Protein AF-A0A7U7ZTB2-F1 (afdb_monomer_lite)

Organism: Campylobacter fetus (NCBI:txid196)

Secondary structure (DSSP, 8-state):
-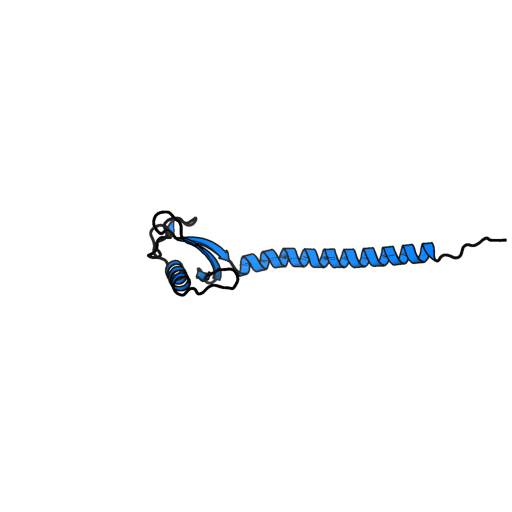-TTSB-S--SSGGGTT-B-HHHHHHHHHHHTT---TTSPEEEEETTEEEEEEEEE-SSTT-EEEEEEEHHHHHHHHHHHHHHHHHHHHHHHHHHHHHHHHHHHHHTS------

pLDDT: mean 91.25, std 9.6, range [41.22, 97.94]

Foldseek 3Di:
DALQQAACDDPPPVRHRDRDPQSVQVSVCVVVVVADPVQWDWTDDPNFIKIKHWDADPPRRDIDIDIDGPVVVCVVVVVVVVVVVVVVVVVVVVVVVVVVVVCCVVPDDPPDDD

Structure (mmCIF, N/CA/C/O backbone):
data_AF-A0A7U7ZTB2-F1
#
_entry.id   AF-A0A7U7ZTB2-F1
#
loop_
_atom_site.group_PDB
_atom_site.id
_atom_site.type_symbol
_atom_site.label_atom_id
_atom_site.label_alt_id
_atom_site.label_comp_id
_atom_site.label_asym_id
_atom_site.label_entity_id
_atom_site.label_seq_id
_atom_site.pdbx_PDB_ins_code
_atom_site.Cartn_x
_atom_site.Cartn_y
_atom_site.Cartn_z
_atom_site.occupancy
_atom_site.B_iso_or_equiv
_atom_site.auth_seq_id
_atom_site.auth_comp_id
_atom_site.auth_asym_id
_atom_site.auth_atom_id
_atom_site.pdbx_PDB_model_num
ATOM 1 N N . MET A 1 1 ? -12.539 -5.043 12.584 1.00 94.31 1 MET A N 1
ATOM 2 C CA . MET A 1 1 ? -13.215 -4.083 13.488 1.00 94.31 1 MET A CA 1
ATOM 3 C C . MET A 1 1 ? -14.711 -4.354 13.463 1.00 94.31 1 MET A C 1
ATOM 5 O O . MET A 1 1 ? -15.149 -5.020 12.537 1.00 94.31 1 MET A O 1
ATOM 9 N N . ASP A 1 2 ? -15.477 -3.920 14.459 1.00 93.75 2 ASP A N 1
ATOM 10 C CA . ASP A 1 2 ? -16.945 -4.003 14.410 1.00 93.75 2 ASP A CA 1
ATOM 11 C C . ASP A 1 2 ? -17.549 -2.798 13.665 1.00 93.75 2 ASP A C 1
ATOM 13 O O . ASP A 1 2 ? -16.836 -1.868 13.277 1.00 93.75 2 ASP A O 1
ATOM 17 N N . LYS A 1 3 ? -18.876 -2.798 13.497 1.00 91.50 3 LYS A N 1
ATOM 18 C CA . LYS A 1 3 ? -19.640 -1.687 12.904 1.00 91.50 3 LYS A CA 1
ATOM 19 C C . LYS A 1 3 ? -19.533 -0.348 13.651 1.00 91.50 3 LYS A C 1
ATOM 21 O O . LYS A 1 3 ? -19.898 0.681 13.094 1.00 91.50 3 LYS A O 1
ATOM 26 N N . ASN A 1 4 ? -19.030 -0.349 14.886 1.00 93.50 4 ASN A N 1
ATOM 27 C CA . ASN A 1 4 ? -18.847 0.831 15.734 1.00 93.50 4 ASN A CA 1
ATOM 28 C C . ASN A 1 4 ? -17.378 1.300 15.765 1.00 93.50 4 ASN A C 1
ATOM 30 O O . ASN A 1 4 ? -16.975 2.048 16.659 1.00 93.50 4 ASN A O 1
ATOM 34 N N . ALA A 1 5 ? -16.565 0.849 14.805 1.00 94.56 5 ALA A N 1
ATOM 35 C CA . ALA A 1 5 ? -15.145 1.166 14.665 1.00 94.56 5 ALA A CA 1
ATOM 36 C C . ALA A 1 5 ? -14.262 0.637 15.809 1.00 94.56 5 ALA A C 1
ATOM 38 O O . ALA A 1 5 ? -13.101 1.044 15.930 1.00 94.56 5 ALA A O 1
ATOM 39 N N . LYS A 1 6 ? -14.758 -0.296 16.629 1.00 96.56 6 LYS A N 1
ATOM 40 C CA . LYS A 1 6 ? -13.958 -0.946 17.668 1.00 96.56 6 LYS A CA 1
ATOM 41 C C . LYS A 1 6 ? -13.053 -1.996 17.036 1.00 96.56 6 LYS A C 1
ATOM 43 O O . LYS A 1 6 ? -13.494 -2.864 16.275 1.00 96.56 6 LYS A O 1
ATOM 48 N N . VAL A 1 7 ? -11.764 -1.942 17.342 1.00 96.25 7 VAL A N 1
ATOM 49 C CA . VAL A 1 7 ? -10.803 -2.945 16.879 1.00 96.25 7 VAL A CA 1
ATOM 50 C C . VAL A 1 7 ? -11.052 -4.256 17.625 1.00 96.25 7 VAL A C 1
ATOM 52 O O . VAL A 1 7 ? -11.038 -4.299 18.852 1.00 96.25 7 VAL A O 1
ATOM 55 N N . ILE A 1 8 ? -11.271 -5.329 16.867 1.00 94.31 8 ILE A N 1
ATOM 56 C CA . ILE A 1 8 ? -11.504 -6.683 17.400 1.00 94.31 8 ILE A CA 1
ATOM 57 C C . ILE A 1 8 ? -10.213 -7.501 17.345 1.00 94.31 8 ILE A C 1
ATOM 59 O O . ILE A 1 8 ? -9.888 -8.219 18.280 1.00 94.31 8 ILE A O 1
ATOM 63 N N . MET A 1 9 ? -9.467 -7.362 16.248 1.00 93.75 9 MET A N 1
ATOM 64 C CA . MET A 1 9 ? -8.228 -8.082 15.987 1.00 93.75 9 MET A CA 1
ATOM 65 C C . MET A 1 9 ? -7.252 -7.142 15.284 1.00 93.75 9 MET A C 1
ATOM 67 O O . MET A 1 9 ? -7.646 -6.410 14.372 1.00 93.75 9 MET A O 1
ATOM 71 N N . SER A 1 10 ? -6.001 -7.145 15.736 1.00 93.62 10 SER A N 1
ATOM 72 C CA . SER A 1 10 ? -4.909 -6.322 15.220 1.00 93.62 10 SER A CA 1
ATOM 73 C C . SER A 1 10 ? -3.576 -6.997 15.559 1.00 93.62 10 SER A C 1
ATOM 75 O O . SER A 1 10 ? -3.487 -7.610 16.624 1.00 93.62 10 SER A O 1
ATOM 77 N N . PRO A 1 11 ? -2.542 -6.890 14.703 1.00 92.38 11 PRO A N 1
ATOM 78 C CA . PRO A 1 11 ? -1.187 -7.309 15.064 1.00 92.38 11 PRO A CA 1
ATOM 79 C C . PRO A 1 11 ? -0.602 -6.465 16.210 1.00 92.38 11 PRO A C 1
ATOM 81 O O . PRO A 1 11 ? 0.185 -6.970 17.002 1.00 92.38 11 PRO A O 1
ATOM 84 N N . ALA A 1 12 ? -1.016 -5.201 16.318 1.00 93.12 12 ALA A N 1
ATOM 85 C CA . ALA A 1 12 ? -0.719 -4.321 17.444 1.00 93.12 12 ALA A CA 1
ATOM 86 C C . ALA A 1 12 ? -1.771 -4.538 18.544 1.00 93.12 12 ALA A C 1
ATOM 88 O O . ALA A 1 12 ? -2.945 -4.180 18.368 1.00 93.12 12 ALA A O 1
ATOM 89 N N . SER A 1 13 ? -1.374 -5.180 19.645 1.00 94.31 13 SER A N 1
ATOM 90 C CA . SER A 1 13 ? -2.273 -5.591 20.732 1.00 94.31 13 SER A CA 1
ATOM 91 C C . SER A 1 13 ? -2.869 -4.398 21.479 1.00 94.31 13 SER A C 1
ATOM 93 O O . SER A 1 13 ? -4.014 -4.450 21.925 1.00 94.31 13 SER A O 1
ATOM 95 N N . GLU A 1 14 ? -2.148 -3.281 21.527 1.00 95.31 14 GLU A N 1
ATOM 96 C CA . GLU A 1 14 ? -2.564 -2.023 22.131 1.00 95.31 14 GLU A CA 1
ATOM 97 C C . GLU A 1 14 ? -3.768 -1.377 21.435 1.00 95.31 14 GLU A C 1
ATOM 99 O O . GLU A 1 14 ? -4.385 -0.473 22.004 1.00 95.31 14 GLU A O 1
ATOM 104 N N . TYR A 1 15 ? -4.108 -1.813 20.220 1.00 95.38 15 TYR A N 1
ATOM 105 C CA . TYR A 1 15 ? -5.284 -1.344 19.489 1.00 95.38 15 TYR A CA 1
ATOM 106 C C . TYR A 1 15 ? -6.540 -2.134 19.841 1.00 95.38 15 TYR A C 1
ATOM 108 O O . TYR A 1 15 ? -7.640 -1.600 19.711 1.00 95.38 15 TYR A O 1
ATOM 116 N N . ILE A 1 16 ? -6.404 -3.382 20.294 1.00 96.75 16 ILE A N 1
ATOM 117 C CA . ILE A 1 16 ? -7.536 -4.281 20.530 1.00 96.75 16 ILE A CA 1
ATOM 118 C C . ILE A 1 16 ? -8.464 -3.688 21.596 1.00 96.75 16 ILE A C 1
ATOM 120 O O . ILE A 1 16 ? -8.039 -3.220 22.649 1.00 96.75 16 ILE A O 1
ATOM 124 N N . GLY A 1 17 ? -9.762 -3.680 21.298 1.00 96.38 17 GLY A N 1
ATOM 125 C CA . GLY A 1 17 ? -10.798 -3.135 22.167 1.00 96.38 17 GLY A CA 1
ATOM 126 C C . GLY A 1 17 ? -10.958 -1.614 22.108 1.00 96.38 17 GLY A C 1
ATOM 127 O O . GLY A 1 17 ? -11.913 -1.105 22.694 1.00 96.38 17 GLY A O 1
ATOM 128 N N . LYS A 1 18 ? -10.095 -0.886 21.388 1.00 96.69 18 LYS A N 1
ATOM 129 C CA . LYS A 1 18 ? -10.182 0.573 21.250 1.00 96.69 18 LYS A CA 1
ATOM 130 C C . LYS A 1 18 ? -10.918 0.980 19.980 1.00 96.69 18 LYS A C 1
ATOM 132 O O . LYS A 1 18 ? -10.878 0.289 18.962 1.00 96.69 18 LYS A O 1
ATOM 137 N N . THR A 1 19 ? -11.542 2.149 20.038 1.00 96.94 19 THR A N 1
ATOM 138 C CA . THR A 1 19 ? -12.044 2.860 18.860 1.00 96.94 19 THR A CA 1
ATOM 139 C C . THR A 1 19 ? -11.037 3.945 18.508 1.00 96.94 19 THR A C 1
ATOM 141 O O . THR A 1 19 ? -10.896 4.925 19.238 1.00 96.94 19 THR A O 1
ATOM 144 N N . LEU A 1 20 ? -10.312 3.754 17.410 1.00 95.12 20 LEU A N 1
ATOM 145 C CA . LEU A 1 20 ? -9.231 4.637 16.977 1.00 95.12 20 LEU A CA 1
ATOM 146 C C . LEU A 1 20 ? -9.750 5.632 15.934 1.00 95.12 20 LEU A C 1
ATOM 148 O O . LEU A 1 20 ? -10.771 5.404 15.288 1.00 95.12 20 LEU A O 1
ATOM 152 N N . ASN A 1 21 ? -9.058 6.755 15.750 1.00 94.69 21 ASN A N 1
ATOM 153 C CA . ASN A 1 21 ? -9.503 7.769 14.786 1.00 94.69 21 ASN A CA 1
ATOM 154 C C . ASN A 1 21 ? -9.538 7.213 13.356 1.00 94.69 21 ASN A C 1
ATOM 156 O O . ASN A 1 21 ? -10.525 7.410 12.652 1.00 94.69 21 ASN A O 1
ATOM 160 N N . PHE A 1 22 ? -8.525 6.432 12.968 1.00 94.00 22 PHE A N 1
ATOM 161 C CA . PHE A 1 22 ? -8.478 5.839 11.633 1.00 94.00 22 PHE A CA 1
ATOM 162 C C . PHE A 1 22 ? -9.600 4.813 11.403 1.00 94.00 22 PHE A C 1
ATOM 164 O O . PHE A 1 22 ? -10.114 4.710 10.295 1.00 94.00 22 PHE A O 1
ATOM 171 N N . THR A 1 23 ? -10.037 4.063 12.426 1.00 95.44 23 THR A N 1
ATOM 172 C CA . THR A 1 23 ? -11.143 3.108 12.247 1.00 95.44 23 THR A CA 1
ATOM 173 C C . THR A 1 23 ? -12.475 3.824 12.051 1.00 95.44 23 THR A C 1
ATOM 175 O O . THR A 1 23 ? -13.289 3.372 11.249 1.00 95.44 23 THR A O 1
ATOM 178 N N . LYS A 1 24 ? -12.684 4.969 12.720 1.00 95.88 24 LYS A N 1
ATOM 179 C CA . LYS A 1 24 ? -13.854 5.832 12.485 1.00 95.88 24 LYS A CA 1
ATOM 180 C C . LYS A 1 24 ? -13.854 6.390 11.064 1.00 95.88 24 LYS A C 1
ATOM 182 O O . LYS A 1 24 ? -14.876 6.313 10.390 1.00 95.88 24 LYS A O 1
ATOM 187 N N . GLU A 1 25 ? -12.707 6.893 10.606 1.00 95.50 25 GLU A N 1
ATOM 188 C CA . GLU A 1 25 ? -12.544 7.415 9.245 1.00 95.50 25 GLU A CA 1
ATOM 189 C C . GLU A 1 25 ? -12.861 6.343 8.194 1.00 95.50 25 GLU A C 1
ATOM 191 O O . GLU A 1 25 ? -13.632 6.591 7.267 1.00 95.50 25 GLU A O 1
ATOM 196 N N . ILE A 1 26 ? -12.338 5.124 8.370 1.00 95.31 26 ILE A N 1
ATOM 197 C CA . ILE A 1 26 ? -12.616 4.010 7.458 1.00 95.31 26 ILE A CA 1
ATOM 198 C C . ILE A 1 26 ? -14.116 3.696 7.417 1.00 95.31 26 ILE A C 1
ATOM 200 O O . ILE A 1 26 ? -14.666 3.556 6.327 1.00 95.31 26 ILE A O 1
ATOM 204 N N . ILE A 1 27 ? -14.798 3.601 8.566 1.00 94.19 27 ILE A N 1
ATOM 205 C CA . ILE A 1 27 ? -16.246 3.331 8.587 1.00 94.19 27 ILE A CA 1
ATOM 206 C C . ILE A 1 27 ? -17.029 4.441 7.893 1.00 94.19 27 ILE A C 1
ATOM 208 O O . ILE A 1 27 ? -17.909 4.142 7.088 1.00 94.19 27 ILE A O 1
ATOM 212 N N . GLN A 1 28 ? -16.691 5.702 8.154 1.00 95.19 28 GLN A N 1
ATOM 213 C CA . GLN A 1 28 ? -17.341 6.838 7.510 1.00 95.19 28 GLN A CA 1
ATOM 214 C C . GLN A 1 28 ? -17.177 6.781 5.985 1.00 95.19 28 GLN A C 1
ATOM 216 O O . GLN A 1 28 ? -18.150 6.949 5.251 1.00 95.19 28 GLN A O 1
ATOM 221 N N . LYS A 1 29 ? -15.970 6.484 5.491 1.00 95.19 29 LYS A N 1
ATOM 222 C CA . LYS A 1 29 ? -15.709 6.342 4.052 1.00 95.19 29 LYS A CA 1
ATOM 223 C C . LYS A 1 29 ? -16.444 5.151 3.440 1.00 95.19 29 LYS A C 1
ATOM 225 O O . LYS A 1 29 ? -17.012 5.288 2.361 1.00 95.19 29 LYS A O 1
ATOM 230 N N . ILE A 1 30 ? -16.525 4.021 4.148 1.00 92.69 30 ILE A N 1
ATOM 231 C CA . ILE A 1 30 ? -17.324 2.862 3.716 1.00 92.69 30 ILE A CA 1
ATOM 232 C C . ILE A 1 30 ? -18.808 3.233 3.594 1.00 92.69 30 ILE A C 1
ATOM 234 O O . ILE A 1 30 ? -19.434 2.922 2.582 1.00 92.69 30 ILE A O 1
ATOM 238 N N . GLN A 1 31 ? -19.368 3.917 4.596 1.00 92.75 31 GLN A N 1
ATOM 239 C CA . GLN A 1 31 ? -20.770 4.353 4.603 1.00 92.75 31 GLN A CA 1
ATOM 240 C C . GLN A 1 31 ? -21.069 5.341 3.470 1.00 92.75 31 GLN A C 1
ATOM 242 O O . GLN A 1 31 ? -22.098 5.225 2.806 1.00 92.75 31 GLN A O 1
ATOM 247 N N . ASN A 1 32 ? -20.135 6.252 3.200 1.00 95.75 32 ASN A N 1
ATOM 248 C CA . ASN A 1 32 ? -20.239 7.234 2.123 1.00 95.75 32 ASN A CA 1
ATOM 249 C C . ASN A 1 32 ? -19.931 6.658 0.733 1.00 95.75 32 ASN A C 1
ATOM 251 O O . ASN A 1 32 ? -20.030 7.381 -0.255 1.00 95.75 32 ASN A O 1
ATOM 255 N N . LYS A 1 33 ? -19.557 5.373 0.643 1.00 94.00 33 LYS A N 1
ATOM 256 C CA . LYS A 1 33 ? -19.056 4.728 -0.580 1.00 94.00 33 LYS A CA 1
ATOM 257 C C . LYS A 1 33 ? -17.886 5.492 -1.224 1.00 94.00 33 LYS A C 1
ATOM 259 O O . LYS A 1 33 ? -17.743 5.497 -2.444 1.00 94.00 33 LYS A O 1
ATOM 264 N N . ASP A 1 34 ? -17.055 6.123 -0.394 1.00 95.62 34 ASP A N 1
ATOM 265 C CA . ASP A 1 34 ? -15.858 6.864 -0.796 1.00 95.62 34 ASP A CA 1
ATOM 266 C C . ASP A 1 34 ? -14.702 5.885 -1.021 1.00 95.62 34 ASP A C 1
ATOM 268 O O . ASP A 1 34 ? -13.866 5.629 -0.145 1.00 95.62 34 ASP A O 1
ATOM 272 N N . PHE A 1 35 ? -14.725 5.274 -2.202 1.00 94.94 35 PHE A N 1
ATOM 273 C CA . PHE A 1 35 ? -13.744 4.299 -2.646 1.00 94.94 35 PHE A CA 1
ATOM 274 C C . PHE A 1 35 ? -13.056 4.767 -3.922 1.00 94.94 35 PHE A C 1
ATOM 276 O O . PHE A 1 35 ? -13.661 5.407 -4.781 1.00 94.94 35 PHE A O 1
ATOM 283 N N . ASP A 1 36 ? -11.796 4.372 -4.083 1.00 94.00 36 ASP A N 1
ATOM 284 C CA . ASP A 1 36 ? -11.125 4.498 -5.370 1.00 94.00 36 ASP A CA 1
ATOM 285 C C . ASP A 1 36 ? -11.650 3.477 -6.398 1.00 94.00 36 ASP A C 1
ATOM 287 O O . ASP A 1 36 ? -12.449 2.588 -6.093 1.00 94.00 36 ASP A O 1
ATOM 291 N N . ALA A 1 37 ? -11.146 3.567 -7.632 1.00 94.50 37 ALA A N 1
ATOM 292 C CA . ALA A 1 37 ? -11.518 2.674 -8.733 1.00 94.50 37 ALA A CA 1
ATOM 293 C C . ALA A 1 37 ? -11.289 1.171 -8.450 1.00 94.50 37 ALA A C 1
ATOM 295 O O . ALA A 1 37 ? -11.803 0.324 -9.176 1.00 94.50 37 ALA A O 1
ATOM 296 N N . TYR A 1 38 ? -10.530 0.825 -7.406 1.00 92.00 38 TYR A N 1
ATOM 297 C CA . TYR A 1 38 ? -10.203 -0.546 -7.016 1.00 92.00 38 TYR A CA 1
ATOM 298 C C . TYR A 1 38 ? -10.943 -0.994 -5.743 1.00 92.00 38 TYR A C 1
ATOM 300 O O . TYR A 1 38 ? -10.652 -2.071 -5.203 1.00 92.00 38 TYR A O 1
ATOM 308 N N . GLY A 1 39 ? -11.890 -0.186 -5.253 1.00 92.94 39 GLY A N 1
ATOM 309 C CA . GLY A 1 39 ? -12.651 -0.463 -4.038 1.00 92.94 39 GLY A CA 1
ATOM 310 C C . GLY A 1 39 ? -11.830 -0.284 -2.759 1.00 92.94 39 GLY A C 1
ATOM 311 O O . GLY A 1 39 ? -12.061 -0.999 -1.783 1.00 92.94 39 GLY A O 1
ATOM 312 N N . ARG A 1 40 ? -10.819 0.595 -2.772 1.00 95.44 40 ARG A N 1
ATOM 313 C CA . ARG A 1 40 ? -9.964 0.877 -1.611 1.00 95.44 40 ARG A CA 1
ATOM 314 C C . ARG A 1 40 ? -10.346 2.199 -0.960 1.00 95.44 40 ARG A C 1
ATOM 316 O O . ARG A 1 40 ? -10.737 3.149 -1.629 1.00 95.44 40 ARG A O 1
ATOM 323 N N . VAL A 1 41 ? -10.169 2.250 0.351 1.00 95.56 41 VAL A N 1
ATOM 324 C CA . VAL A 1 41 ? -10.378 3.413 1.207 1.00 95.56 41 VAL A CA 1
ATOM 325 C C . VAL A 1 41 ? -9.027 4.047 1.505 1.00 95.56 41 VAL A C 1
ATOM 327 O O . VAL A 1 41 ? -8.122 3.378 2.001 1.00 95.56 41 VAL A O 1
ATOM 330 N N . SER A 1 42 ? -8.891 5.339 1.230 1.00 94.75 42 SER A N 1
ATOM 331 C CA . SER A 1 42 ? -7.707 6.118 1.600 1.00 94.75 42 SER A CA 1
ATOM 332 C C . SER A 1 42 ? -7.914 6.775 2.961 1.00 94.75 42 SER A C 1
ATOM 334 O O . SER A 1 42 ? -8.957 7.395 3.159 1.00 94.75 42 SER A O 1
ATOM 336 N N . TYR A 1 43 ? -6.957 6.638 3.880 1.00 94.44 43 TYR A N 1
ATOM 337 C CA . TYR A 1 43 ? -7.035 7.206 5.232 1.00 94.44 43 TYR A CA 1
ATOM 338 C C . TYR A 1 43 ? -5.646 7.505 5.809 1.00 94.44 43 TYR A C 1
ATOM 340 O O . TYR A 1 43 ? -4.640 6.986 5.315 1.00 94.44 43 TYR A O 1
ATOM 348 N N . THR A 1 44 ? -5.582 8.305 6.873 1.00 92.81 44 THR A N 1
ATOM 349 C CA . THR A 1 44 ? -4.310 8.678 7.516 1.00 92.81 44 THR A CA 1
ATOM 350 C C . THR A 1 44 ? -4.134 7.961 8.848 1.00 92.81 44 THR A C 1
ATOM 352 O O . THR A 1 44 ? -5.025 7.947 9.695 1.00 92.81 44 THR A O 1
ATOM 355 N N . HIS A 1 45 ? -2.957 7.376 9.066 1.00 91.12 45 HIS A N 1
ATOM 356 C CA . HIS A 1 45 ? -2.596 6.758 10.340 1.00 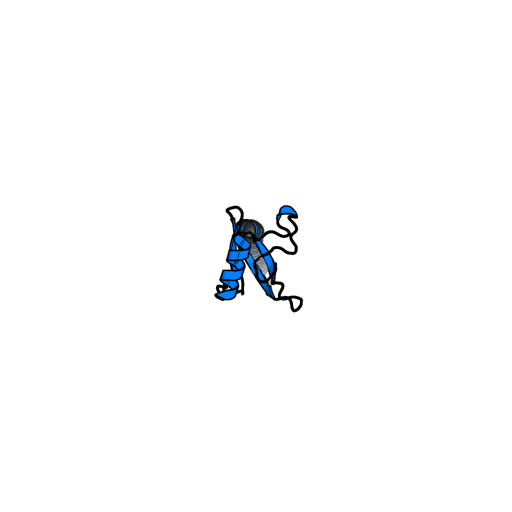91.12 45 HIS A CA 1
ATOM 357 C C . HIS A 1 45 ? -1.093 6.895 10.586 1.00 91.12 45 HIS A C 1
ATOM 359 O O . HIS A 1 45 ? -0.294 6.666 9.679 1.00 91.12 45 HIS A O 1
ATOM 365 N N . ASP A 1 46 ? -0.731 7.299 11.807 1.00 87.94 46 ASP A N 1
ATOM 366 C CA . ASP A 1 46 ? 0.649 7.531 12.252 1.00 87.94 46 ASP A CA 1
ATOM 367 C C . ASP A 1 46 ? 1.431 8.490 11.341 1.00 87.94 46 ASP A C 1
ATOM 369 O O . ASP A 1 46 ? 2.610 8.306 11.063 1.00 87.94 46 ASP A O 1
ATOM 373 N N . GLY A 1 47 ? 0.745 9.526 10.846 1.00 89.19 47 GLY A N 1
ATOM 374 C CA . GLY A 1 47 ? 1.327 10.540 9.961 1.00 89.19 47 GLY A CA 1
ATOM 375 C C . GLY A 1 47 ? 1.539 10.087 8.513 1.00 89.19 47 GLY A C 1
ATOM 376 O O . GLY A 1 47 ? 1.973 10.891 7.694 1.00 89.19 47 GLY A O 1
ATOM 377 N N . SER A 1 48 ? 1.201 8.841 8.171 1.00 91.12 48 SER A N 1
ATOM 378 C CA . SER A 1 48 ? 1.363 8.291 6.823 1.00 91.12 48 SER A CA 1
ATOM 379 C C . SER A 1 48 ? 0.018 8.031 6.148 1.00 91.12 48 SER A C 1
ATOM 381 O O . SER A 1 48 ? -0.954 7.610 6.785 1.00 91.12 48 SER A O 1
ATOM 383 N N . GLN A 1 49 ? -0.018 8.217 4.828 1.00 94.50 49 GLN A N 1
ATOM 384 C CA . GLN A 1 49 ? -1.164 7.831 4.012 1.00 94.50 49 GLN A CA 1
ATOM 385 C C . GLN A 1 49 ? -1.222 6.307 3.880 1.00 94.50 49 GLN A C 1
ATOM 387 O O . GLN A 1 49 ? -0.255 5.660 3.463 1.00 94.50 49 GLN A O 1
ATOM 392 N N . LYS A 1 50 ? -2.381 5.732 4.190 1.00 95.44 50 LYS A N 1
ATOM 393 C CA . LYS A 1 50 ? -2.662 4.306 4.044 1.00 95.44 50 LYS A CA 1
ATOM 394 C C . LYS A 1 50 ? -3.780 4.093 3.029 1.00 95.44 50 LYS A C 1
ATOM 396 O O . LYS A 1 50 ? -4.692 4.910 2.893 1.00 95.44 50 LYS A O 1
ATOM 401 N N . LEU A 1 51 ? -3.719 2.961 2.337 1.00 95.44 51 LEU A N 1
ATOM 402 C CA . LEU A 1 51 ? -4.817 2.437 1.530 1.00 95.44 51 LEU A CA 1
ATOM 403 C C . LEU A 1 51 ? -5.304 1.139 2.156 1.00 95.44 51 LEU A C 1
ATOM 405 O O . LEU A 1 51 ? -4.520 0.212 2.360 1.00 95.44 51 LEU A O 1
ATOM 409 N N . GLY A 1 52 ? -6.597 1.072 2.445 1.00 95.06 52 GLY A N 1
ATOM 410 C CA . GLY A 1 52 ? -7.244 -0.107 2.992 1.00 95.06 52 GLY A CA 1
ATOM 411 C C . GLY A 1 52 ? -8.222 -0.736 2.013 1.00 95.06 52 GLY A C 1
ATOM 412 O O . GLY A 1 52 ? -8.951 -0.026 1.329 1.00 95.06 52 GLY A O 1
ATOM 413 N N . LYS A 1 53 ? -8.286 -2.066 1.959 1.00 95.06 53 LYS A N 1
ATOM 414 C CA . LYS A 1 53 ? -9.403 -2.771 1.319 1.00 95.06 53 LYS A CA 1
ATOM 415 C C . LYS A 1 53 ? -10.207 -3.464 2.400 1.00 95.06 53 LYS A C 1
ATOM 417 O O . LYS A 1 53 ? -9.671 -4.306 3.118 1.00 95.06 53 LYS A O 1
ATOM 422 N N . CYS A 1 54 ? -11.474 -3.089 2.512 1.00 93.75 54 CYS A N 1
ATOM 423 C CA . CYS A 1 54 ? -12.359 -3.567 3.560 1.00 93.75 54 CYS A CA 1
ATOM 424 C C . CYS A 1 54 ? -13.494 -4.398 2.972 1.00 93.75 54 CYS A C 1
ATOM 426 O O . CYS A 1 54 ? -14.052 -4.052 1.933 1.00 93.75 54 CYS A O 1
ATOM 428 N N . ILE A 1 55 ? -13.833 -5.485 3.654 1.00 92.00 55 ILE A N 1
ATOM 429 C CA . ILE A 1 55 ? -14.974 -6.338 3.337 1.00 92.00 55 ILE A CA 1
ATOM 430 C C . ILE A 1 55 ? -15.807 -6.556 4.594 1.00 92.00 55 ILE A C 1
ATOM 432 O O . ILE A 1 55 ? -15.269 -6.647 5.702 1.00 92.00 55 ILE A O 1
ATOM 436 N N . ASN A 1 56 ? -17.118 -6.672 4.411 1.00 90.31 56 ASN A N 1
ATOM 437 C CA . ASN A 1 56 ? -17.996 -7.114 5.481 1.00 90.31 56 ASN A CA 1
ATOM 438 C C . ASN A 1 56 ? -17.878 -8.633 5.613 1.00 90.31 56 ASN A C 1
ATOM 440 O O . ASN A 1 56 ? -17.949 -9.372 4.632 1.00 90.31 56 ASN A O 1
ATOM 444 N N . SER A 1 57 ? -17.681 -9.083 6.840 1.00 86.38 57 SER A N 1
ATOM 445 C CA . SER A 1 57 ? -17.773 -10.474 7.238 1.00 86.38 57 SER A CA 1
ATOM 446 C C . SER A 1 57 ? -19.240 -10.870 7.320 1.00 86.38 57 SER A C 1
ATOM 448 O O . SER A 1 57 ? -20.056 -10.138 7.879 1.00 86.38 57 SER A O 1
ATOM 450 N N . SER A 1 58 ? -19.558 -12.073 6.851 1.00 78.75 58 SER A N 1
ATOM 451 C CA . SER A 1 58 ? -20.870 -12.699 7.052 1.00 78.75 58 SER A CA 1
ATOM 452 C C . SER A 1 58 ? -21.151 -13.035 8.524 1.00 78.75 58 SER A C 1
ATOM 454 O O . SER A 1 58 ? -22.260 -13.429 8.869 1.00 78.75 58 SER A O 1
ATOM 456 N N . ILE A 1 59 ? -20.143 -12.914 9.393 1.00 78.94 59 ILE A N 1
ATOM 457 C CA . ILE A 1 59 ? -20.213 -13.223 10.820 1.00 78.94 59 ILE A CA 1
ATOM 458 C C . ILE A 1 59 ? -20.185 -11.910 11.612 1.00 78.94 59 ILE A C 1
ATOM 460 O O . ILE A 1 59 ? -19.212 -11.155 11.530 1.00 78.94 59 ILE A O 1
ATOM 464 N N . ASN A 1 60 ? -21.227 -11.688 12.419 1.00 81.50 60 ASN A N 1
ATOM 465 C CA . ASN A 1 60 ? -21.326 -10.651 13.458 1.00 81.50 60 ASN A CA 1
ATOM 466 C C . ASN A 1 60 ? -21.126 -9.192 12.995 1.00 81.50 60 ASN A C 1
ATOM 468 O O . ASN A 1 60 ? -20.661 -8.370 13.784 1.00 81.50 60 ASN A O 1
ATOM 472 N N . ASP A 1 61 ? -21.452 -8.853 11.743 1.00 87.25 61 ASP A N 1
ATOM 473 C CA . ASP A 1 61 ? -21.248 -7.509 11.164 1.00 87.25 61 ASP A CA 1
ATOM 474 C C . ASP A 1 61 ? -19.797 -7.002 11.280 1.00 87.25 61 ASP A C 1
ATOM 476 O O . ASP A 1 61 ? -19.535 -5.800 11.411 1.00 87.25 61 ASP A O 1
ATOM 480 N N . TRP A 1 62 ? -18.821 -7.912 11.294 1.00 93.06 62 TRP A N 1
ATOM 481 C CA . TRP A 1 62 ? -17.420 -7.516 11.374 1.00 93.06 62 TRP A CA 1
ATOM 482 C C . TRP A 1 62 ? -16.942 -6.961 10.042 1.00 93.06 62 TRP A C 1
ATOM 484 O O . TRP A 1 62 ? -17.297 -7.448 8.978 1.00 93.06 62 TRP A O 1
ATOM 494 N N . ILE A 1 63 ? -16.062 -5.976 10.104 1.00 93.94 63 ILE A N 1
ATOM 495 C CA . ILE A 1 63 ? -15.400 -5.395 8.945 1.00 93.94 63 ILE A CA 1
ATOM 496 C C . ILE A 1 63 ? -13.937 -5.824 8.994 1.00 93.94 63 ILE A C 1
ATOM 498 O O . ILE A 1 63 ? -13.201 -5.498 9.937 1.00 93.94 63 ILE A O 1
ATOM 502 N N . ILE A 1 64 ? -13.519 -6.584 7.987 1.00 94.19 64 ILE A N 1
ATOM 503 C CA . ILE A 1 64 ? -12.145 -7.052 7.824 1.00 94.19 64 ILE A CA 1
ATOM 504 C C . ILE A 1 64 ? -11.466 -6.113 6.840 1.00 94.19 64 ILE A C 1
ATOM 506 O O . ILE A 1 64 ? -11.903 -6.001 5.699 1.00 94.19 64 ILE A O 1
ATOM 510 N N . CYS A 1 65 ? -10.400 -5.449 7.278 1.00 93.69 65 CYS A N 1
ATOM 511 C CA . CYS A 1 65 ? -9.637 -4.529 6.447 1.00 93.69 65 CYS A CA 1
ATOM 512 C C . CYS A 1 65 ? -8.186 -4.989 6.356 1.00 93.69 65 CYS A C 1
ATOM 514 O O . CYS A 1 65 ? -7.527 -5.163 7.382 1.00 93.69 65 CYS A O 1
ATOM 516 N N . SER A 1 66 ? -7.676 -5.135 5.137 1.00 93.50 66 SER A N 1
ATOM 517 C CA . SER A 1 66 ? -6.235 -5.100 4.896 1.00 93.50 66 SER A CA 1
ATOM 518 C C . SER A 1 66 ? -5.805 -3.650 4.717 1.00 93.50 66 SER A C 1
ATOM 520 O O . SER A 1 66 ? -6.600 -2.829 4.262 1.00 93.50 66 SER A O 1
ATOM 522 N N . ASN A 1 67 ? -4.568 -3.323 5.083 1.00 91.88 67 ASN A N 1
ATOM 523 C CA . ASN A 1 67 ? -4.014 -1.991 4.885 1.00 91.88 67 ASN A CA 1
ATOM 524 C C . ASN A 1 67 ? -2.586 -2.054 4.353 1.00 91.88 67 ASN A C 1
AT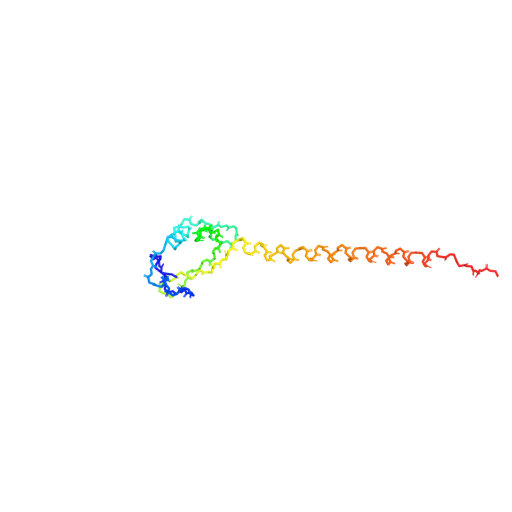OM 526 O O . ASN A 1 67 ? -1.847 -2.997 4.636 1.00 91.88 67 ASN A O 1
ATOM 530 N N . ILE A 1 68 ? -2.231 -1.052 3.555 1.00 92.88 68 ILE A N 1
ATOM 531 C CA . ILE A 1 68 ? -0.917 -0.889 2.945 1.00 92.88 68 ILE A CA 1
ATOM 532 C C . ILE A 1 68 ? -0.485 0.563 3.133 1.00 92.88 68 ILE A C 1
ATOM 534 O O . ILE A 1 68 ? -1.262 1.490 2.897 1.00 92.88 68 ILE A O 1
ATOM 538 N N . ASP A 1 69 ? 0.768 0.753 3.534 1.00 94.00 69 ASP A N 1
ATOM 539 C CA . ASP A 1 69 ? 1.414 2.060 3.517 1.00 94.00 69 ASP A CA 1
ATOM 540 C C . ASP A 1 69 ? 1.794 2.447 2.081 1.00 94.00 69 ASP A C 1
ATOM 542 O O . ASP A 1 69 ? 2.494 1.700 1.388 1.00 94.00 69 ASP A O 1
ATOM 546 N N . VAL A 1 70 ? 1.299 3.602 1.628 1.00 93.69 70 VAL A N 1
ATOM 547 C CA . VAL A 1 70 ? 1.443 4.042 0.234 1.00 93.69 70 VAL A CA 1
ATOM 548 C C . VAL A 1 70 ? 2.903 4.313 -0.117 1.00 93.69 70 VAL A C 1
ATOM 550 O O . VAL A 1 70 ? 3.358 3.916 -1.191 1.00 93.69 70 VAL A O 1
ATOM 553 N N . GLU A 1 71 ? 3.652 4.955 0.777 1.00 92.69 71 GLU A N 1
ATOM 554 C CA . GLU A 1 71 ? 5.047 5.315 0.535 1.00 92.69 71 GLU A CA 1
ATOM 555 C C . GLU A 1 71 ? 5.941 4.073 0.539 1.00 92.69 71 GLU A C 1
ATOM 557 O O . GLU A 1 71 ? 6.762 3.886 -0.363 1.00 92.69 71 GLU A O 1
ATOM 562 N N . PHE A 1 72 ? 5.729 3.168 1.495 1.00 91.75 72 PHE A N 1
ATOM 563 C CA . PHE A 1 72 ? 6.432 1.892 1.560 1.00 91.75 72 PHE A CA 1
ATOM 564 C C . PHE A 1 72 ? 6.191 1.055 0.300 1.00 91.75 72 PHE A C 1
ATOM 566 O O . PHE A 1 72 ? 7.144 0.552 -0.306 1.00 91.75 72 PHE A O 1
ATOM 573 N N . PHE A 1 73 ? 4.928 0.918 -0.117 1.00 91.94 73 PHE A N 1
ATOM 574 C CA . PHE A 1 73 ? 4.575 0.152 -1.308 1.00 91.94 73 PHE A CA 1
ATOM 575 C C . PHE A 1 73 ? 5.168 0.773 -2.573 1.00 91.94 73 PHE A C 1
ATOM 577 O O . PHE A 1 73 ? 5.757 0.054 -3.386 1.00 91.94 73 PHE A O 1
ATOM 584 N N . LYS A 1 74 ? 5.086 2.102 -2.710 1.00 93.00 74 LYS A N 1
ATOM 585 C CA . LYS A 1 74 ? 5.704 2.838 -3.816 1.00 93.00 74 LYS A CA 1
ATOM 586 C C . LYS A 1 74 ? 7.210 2.599 -3.855 1.00 93.00 74 LYS A C 1
ATOM 588 O O . LYS A 1 74 ? 7.713 2.119 -4.859 1.00 93.00 74 LYS A O 1
ATOM 593 N N . LYS A 1 75 ? 7.922 2.792 -2.741 1.00 94.81 75 LYS A N 1
ATOM 594 C CA . LYS A 1 75 ? 9.378 2.585 -2.655 1.00 94.81 75 LYS A CA 1
ATOM 595 C C . LYS A 1 75 ? 9.802 1.170 -3.063 1.00 94.81 75 LYS A C 1
ATOM 597 O O . LYS A 1 75 ? 10.800 0.992 -3.768 1.00 94.81 75 LYS A O 1
ATOM 602 N N . LYS A 1 76 ? 9.063 0.145 -2.625 1.00 93.19 76 LYS A N 1
ATOM 603 C CA . LYS A 1 76 ? 9.336 -1.254 -2.995 1.00 93.19 76 LYS A CA 1
ATOM 604 C C . LYS A 1 76 ? 9.051 -1.523 -4.471 1.00 93.19 76 LYS A C 1
ATOM 606 O O . LYS A 1 76 ? 9.860 -2.184 -5.121 1.00 93.19 76 LYS A O 1
ATOM 611 N N . THR A 1 77 ? 7.960 -0.977 -4.998 1.00 93.00 77 THR A N 1
ATOM 612 C CA . THR A 1 77 ? 7.581 -1.115 -6.410 1.00 93.00 77 THR A CA 1
ATOM 613 C C . THR A 1 77 ? 8.570 -0.396 -7.323 1.00 93.00 77 THR A C 1
ATOM 615 O O . THR A 1 77 ? 9.070 -1.001 -8.267 1.00 93.00 77 THR A O 1
ATOM 618 N N . ASP A 1 78 ? 8.948 0.838 -6.988 1.00 94.12 78 ASP A N 1
ATOM 619 C CA . ASP A 1 78 ? 9.933 1.635 -7.721 1.00 94.12 78 ASP A CA 1
ATOM 620 C C . ASP A 1 78 ? 11.277 0.900 -7.795 1.00 94.12 78 ASP A C 1
ATOM 622 O O . ASP A 1 78 ? 11.881 0.800 -8.859 1.00 94.12 78 ASP A O 1
ATOM 626 N N . THR A 1 79 ? 11.719 0.281 -6.694 1.00 94.38 79 THR A N 1
ATOM 627 C CA . THR A 1 79 ? 12.958 -0.519 -6.672 1.00 94.38 79 THR A CA 1
ATOM 628 C C . THR A 1 79 ? 12.930 -1.665 -7.690 1.00 94.38 79 THR A C 1
ATOM 630 O O . THR A 1 79 ? 13.939 -1.945 -8.341 1.00 94.38 79 THR A O 1
ATOM 633 N N . ILE A 1 80 ? 11.791 -2.349 -7.825 1.00 95.31 80 ILE A N 1
ATOM 634 C CA . ILE A 1 80 ? 11.613 -3.426 -8.809 1.00 95.31 80 ILE A CA 1
ATOM 635 C C . ILE A 1 80 ? 11.594 -2.836 -10.222 1.00 95.31 80 ILE A C 1
ATOM 637 O O . ILE A 1 80 ? 12.288 -3.331 -11.111 1.00 95.31 80 ILE A O 1
ATOM 641 N N . PHE A 1 81 ? 10.855 -1.744 -10.412 1.00 95.12 81 PHE A N 1
ATOM 642 C CA . PHE A 1 81 ? 10.710 -1.068 -11.694 1.00 95.12 81 PHE A CA 1
ATOM 643 C C . PHE A 1 81 ? 12.053 -0.563 -12.245 1.00 95.12 81 PHE A C 1
ATOM 645 O O . PHE A 1 81 ? 12.378 -0.822 -13.403 1.00 95.12 81 PHE A O 1
ATOM 652 N N . TYR A 1 82 ? 12.896 0.056 -11.411 1.00 94.81 82 TYR A N 1
ATOM 653 C CA . TYR A 1 82 ? 14.229 0.511 -11.819 1.00 94.81 82 TYR A CA 1
ATOM 654 C C . TYR A 1 82 ? 15.131 -0.636 -12.284 1.00 94.81 82 TYR A C 1
ATOM 656 O O . TYR A 1 82 ? 15.816 -0.509 -13.300 1.00 94.81 82 TYR A O 1
ATOM 664 N N . LYS A 1 83 ? 15.111 -1.781 -11.589 1.00 95.44 83 LYS A N 1
ATOM 665 C CA . LYS A 1 83 ? 15.870 -2.970 -12.015 1.00 95.44 83 LYS A CA 1
ATOM 666 C C . LYS A 1 83 ? 15.393 -3.484 -13.373 1.00 95.44 83 LYS A C 1
ATOM 668 O O . LYS A 1 83 ? 16.219 -3.834 -14.214 1.00 95.44 83 LYS A O 1
ATOM 673 N N . GLN A 1 84 ? 14.080 -3.479 -13.602 1.00 95.56 84 GLN A N 1
ATOM 674 C CA . GLN A 1 84 ? 13.494 -3.906 -14.871 1.00 95.56 84 GLN A CA 1
ATOM 675 C C . GLN A 1 84 ? 13.879 -2.977 -16.029 1.00 95.56 84 GLN A C 1
ATOM 677 O O . GLN A 1 84 ? 14.176 -3.462 -17.122 1.00 95.56 84 GLN A O 1
ATOM 682 N N . ILE A 1 85 ? 13.922 -1.660 -15.799 1.00 96.88 85 ILE A N 1
ATOM 683 C CA . ILE A 1 85 ? 14.373 -0.689 -16.807 1.00 96.88 85 ILE A CA 1
ATOM 684 C C . ILE A 1 85 ? 15.814 -0.986 -17.226 1.00 96.88 85 ILE A C 1
ATOM 686 O O . ILE A 1 85 ? 16.091 -1.102 -18.418 1.00 96.88 85 ILE A O 1
ATOM 690 N N . ILE A 1 86 ? 16.721 -1.158 -16.260 1.00 97.12 86 ILE A N 1
ATOM 691 C CA . ILE A 1 86 ? 18.137 -1.431 -16.543 1.00 97.12 86 ILE A CA 1
ATOM 692 C C . ILE A 1 86 ? 18.281 -2.727 -17.350 1.00 97.12 86 ILE A C 1
ATOM 694 O O . ILE A 1 86 ? 18.963 -2.741 -18.374 1.00 97.12 86 ILE A O 1
ATOM 698 N N . LEU A 1 87 ? 17.594 -3.796 -16.935 1.00 97.19 87 LEU A N 1
ATOM 699 C CA . LEU A 1 87 ? 17.612 -5.073 -17.650 1.00 97.19 87 LEU A CA 1
ATOM 700 C C . LEU A 1 87 ? 17.089 -4.932 -19.089 1.00 97.19 87 LEU A C 1
ATOM 702 O O . LEU A 1 87 ? 17.677 -5.485 -20.017 1.00 97.19 87 LEU A O 1
ATOM 706 N N . SER A 1 88 ? 16.023 -4.152 -19.282 1.00 97.44 88 SER A N 1
ATOM 707 C CA . SER A 1 88 ? 15.427 -3.910 -20.601 1.00 97.44 88 SER A CA 1
ATOM 708 C C . SER A 1 88 ? 16.384 -3.157 -21.528 1.00 97.44 88 SER A C 1
ATOM 710 O O . SER A 1 88 ? 16.528 -3.528 -22.691 1.00 97.44 88 SER A O 1
ATOM 712 N N . ILE A 1 89 ? 17.095 -2.147 -21.016 1.00 97.94 89 ILE A N 1
ATOM 713 C CA . ILE A 1 89 ? 18.105 -1.402 -21.784 1.00 97.94 89 ILE A CA 1
ATOM 714 C C . ILE A 1 89 ? 19.238 -2.335 -22.230 1.00 97.94 89 ILE A C 1
ATOM 716 O O . ILE A 1 89 ? 19.602 -2.343 -23.406 1.00 97.94 89 ILE A O 1
ATOM 720 N N . ILE A 1 90 ? 19.761 -3.161 -21.317 1.00 97.94 90 ILE A N 1
ATOM 721 C CA . ILE A 1 90 ? 20.820 -4.136 -21.626 1.00 97.94 90 ILE A CA 1
ATOM 722 C C . ILE A 1 90 ? 20.356 -5.105 -22.718 1.00 97.94 90 ILE A C 1
ATOM 724 O O . ILE A 1 90 ? 21.094 -5.363 -23.672 1.00 97.94 90 ILE A O 1
ATOM 728 N N . PHE A 1 91 ? 19.124 -5.605 -22.613 1.00 97.94 91 PHE A N 1
ATOM 729 C CA . PHE A 1 91 ? 18.551 -6.518 -23.595 1.00 97.94 91 PHE A CA 1
ATOM 730 C C . PHE A 1 91 ? 18.458 -5.887 -24.991 1.00 97.94 91 PHE A C 1
ATOM 732 O O . PHE A 1 91 ? 18.871 -6.505 -25.972 1.00 97.94 91 PHE A O 1
ATOM 739 N N . VAL A 1 92 ? 17.986 -4.639 -25.089 1.00 97.81 92 VAL A N 1
ATOM 740 C CA . VAL A 1 92 ? 17.883 -3.910 -26.366 1.00 97.81 92 VAL A CA 1
ATOM 741 C C . VAL A 1 92 ? 19.257 -3.699 -27.004 1.00 97.81 92 VAL A C 1
ATOM 743 O O . VAL A 1 92 ? 19.411 -3.913 -28.210 1.00 97.81 92 VAL A O 1
ATOM 746 N N . ILE A 1 93 ? 20.272 -3.332 -26.216 1.00 97.75 93 ILE A N 1
ATOM 747 C CA . ILE A 1 93 ? 21.647 -3.170 -26.711 1.00 97.75 93 ILE A CA 1
ATOM 748 C C . ILE A 1 93 ? 22.174 -4.505 -27.248 1.00 97.75 93 ILE A C 1
ATOM 750 O O . ILE A 1 93 ? 22.686 -4.567 -28.367 1.00 97.75 93 ILE A O 1
ATOM 754 N N . PHE A 1 94 ? 22.009 -5.586 -26.484 1.00 97.25 94 PHE A N 1
ATOM 755 C CA . PHE A 1 94 ? 22.487 -6.912 -26.869 1.00 97.25 94 PHE A CA 1
ATOM 756 C C . PHE A 1 94 ? 21.795 -7.441 -28.133 1.00 97.25 94 PHE A C 1
ATOM 758 O O . PHE A 1 94 ? 22.457 -7.957 -29.038 1.00 97.25 94 PHE A O 1
ATOM 765 N N . ALA A 1 95 ? 20.476 -7.266 -28.237 1.00 96.94 95 ALA A N 1
ATOM 766 C CA . ALA A 1 95 ? 19.714 -7.633 -29.425 1.00 96.94 95 ALA A CA 1
ATOM 767 C C . ALA A 1 95 ? 20.183 -6.837 -30.653 1.00 96.94 95 ALA A C 1
ATOM 769 O O . ALA A 1 95 ? 20.451 -7.422 -31.702 1.00 96.94 95 ALA A O 1
ATOM 770 N N . SER A 1 96 ? 20.373 -5.52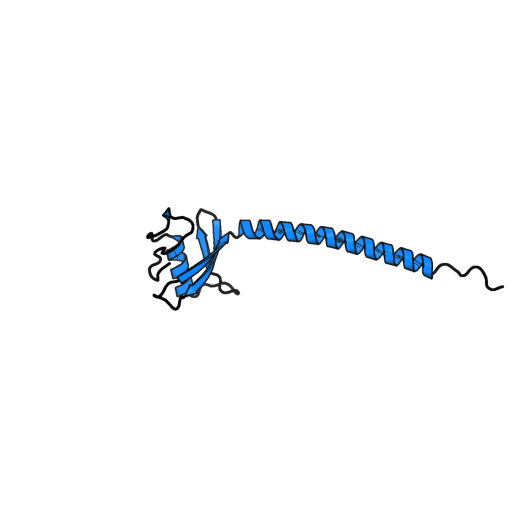3 -30.504 1.00 96.25 96 SER A N 1
ATOM 771 C CA . SER A 1 96 ? 20.843 -4.646 -31.584 1.00 96.25 96 SER A CA 1
ATOM 772 C C . SER A 1 96 ? 22.232 -5.046 -32.090 1.00 96.25 96 SER A C 1
ATOM 774 O O . SER A 1 96 ? 22.447 -5.156 -33.298 1.00 96.25 96 SER A O 1
ATOM 776 N N . LEU A 1 97 ? 23.169 -5.330 -31.178 1.00 96.25 97 LEU A N 1
ATOM 777 C CA . LEU A 1 97 ? 24.510 -5.807 -31.531 1.00 96.25 97 LEU A CA 1
ATOM 778 C C . LEU A 1 97 ? 24.458 -7.157 -32.245 1.00 96.25 97 LEU A C 1
ATOM 780 O O . LEU A 1 97 ? 25.140 -7.347 -33.251 1.00 96.25 97 LEU A O 1
ATOM 784 N N . THR A 1 98 ? 23.627 -8.078 -31.758 1.00 94.81 98 THR A N 1
ATOM 785 C CA . THR A 1 98 ? 23.461 -9.404 -32.360 1.00 94.81 98 THR A CA 1
ATOM 786 C C . THR A 1 98 ? 22.929 -9.296 -33.789 1.00 94.81 98 THR A C 1
ATOM 788 O O . THR A 1 98 ? 23.499 -9.901 -34.695 1.00 94.81 98 THR A O 1
ATOM 791 N N . ILE A 1 99 ? 21.899 -8.473 -34.020 1.00 95.56 99 ILE A N 1
ATOM 792 C CA . ILE A 1 99 ? 21.359 -8.205 -35.362 1.00 95.56 99 ILE A CA 1
ATOM 793 C C . ILE A 1 99 ? 22.444 -7.616 -36.268 1.00 95.56 99 ILE A C 1
ATOM 795 O O . ILE A 1 99 ? 22.609 -8.074 -37.395 1.00 95.56 99 ILE A O 1
ATOM 799 N N . LEU A 1 100 ? 23.227 -6.651 -35.780 1.00 92.56 100 LEU A N 1
ATOM 800 C CA . LEU A 1 100 ? 24.296 -6.022 -36.558 1.00 92.56 100 LEU A CA 1
ATOM 801 C C . LEU A 1 100 ? 25.406 -7.019 -36.932 1.00 92.56 100 LEU A C 1
ATOM 803 O O . LEU A 1 100 ? 25.892 -7.008 -38.065 1.00 92.56 100 LEU A O 1
ATOM 807 N N . LEU A 1 101 ? 25.796 -7.904 -36.011 1.00 92.06 101 LEU A N 1
ATOM 808 C CA . LEU A 1 101 ? 26.777 -8.963 -36.268 1.00 92.06 101 LEU A CA 1
ATOM 809 C C . LEU A 1 101 ? 26.257 -9.992 -37.278 1.00 92.06 101 LEU A C 1
ATOM 811 O O . LEU A 1 101 ? 26.984 -10.361 -38.203 1.00 92.06 101 LEU A O 1
ATOM 815 N N . LEU A 1 102 ? 25.003 -10.427 -37.129 1.00 90.81 102 LEU A N 1
ATOM 816 C CA . LEU A 1 102 ? 24.359 -11.346 -38.067 1.00 90.81 102 LEU A CA 1
ATOM 817 C C . LEU A 1 102 ? 24.235 -10.716 -39.455 1.00 90.81 102 LEU A C 1
ATOM 819 O O . LEU A 1 102 ? 24.626 -11.348 -40.433 1.00 90.81 102 LEU A O 1
ATOM 823 N N . ALA A 1 103 ? 23.792 -9.460 -39.545 1.00 89.62 103 ALA A N 1
ATOM 824 C CA . ALA A 1 103 ? 23.707 -8.723 -40.801 1.00 89.62 103 ALA A CA 1
ATOM 825 C C . ALA A 1 103 ? 25.077 -8.631 -41.488 1.00 89.62 103 ALA A C 1
ATOM 827 O O . ALA A 1 103 ? 25.195 -8.981 -42.658 1.00 89.62 103 ALA A O 1
ATOM 828 N N . LYS A 1 104 ? 26.142 -8.265 -40.758 1.00 87.50 104 LYS A N 1
ATOM 829 C CA . LYS A 1 104 ? 27.513 -8.237 -41.302 1.00 87.50 104 LYS A CA 1
ATOM 830 C C . LYS A 1 104 ? 27.996 -9.604 -41.787 1.00 87.50 104 LYS A C 1
ATOM 832 O O . LYS A 1 104 ? 28.736 -9.671 -42.764 1.00 87.50 104 LYS A O 1
ATOM 837 N N . LYS A 1 105 ? 27.626 -10.687 -41.100 1.00 85.06 105 LYS A N 1
ATOM 838 C CA . LYS A 1 105 ? 28.014 -12.049 -41.488 1.00 85.06 105 LYS A CA 1
ATOM 839 C C . LYS A 1 105 ? 27.248 -12.532 -42.721 1.00 85.06 105 LYS A C 1
ATOM 841 O O . LYS A 1 105 ? 27.854 -13.164 -43.577 1.00 85.06 105 LYS A O 1
ATOM 846 N N . LEU A 1 106 ? 25.951 -12.242 -42.807 1.00 82.38 106 LEU A N 1
ATOM 847 C CA . LEU A 1 106 ? 25.091 -12.646 -43.924 1.00 82.38 106 LEU A CA 1
ATOM 848 C C . LEU A 1 106 ? 25.349 -11.824 -45.192 1.00 82.38 106 LEU A C 1
ATOM 850 O O . LEU A 1 106 ? 25.255 -12.359 -46.287 1.00 82.38 106 LEU A O 1
ATOM 854 N N . LEU A 1 107 ? 25.697 -10.543 -45.047 1.00 80.19 107 LEU A N 1
ATOM 855 C CA . LEU A 1 107 ? 25.991 -9.633 -46.160 1.00 80.19 107 LEU A CA 1
ATOM 856 C C . LEU A 1 107 ? 27.473 -9.640 -46.572 1.00 80.19 107 LEU A C 1
ATOM 858 O O . LEU A 1 107 ? 27.876 -8.825 -47.402 1.00 80.19 107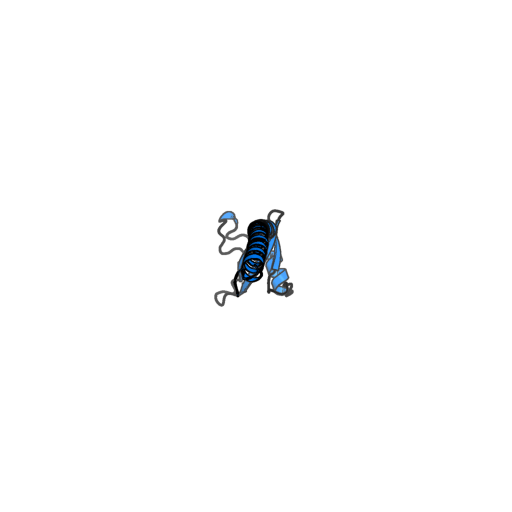 LEU A O 1
ATOM 862 N N . LYS A 1 108 ? 28.309 -10.52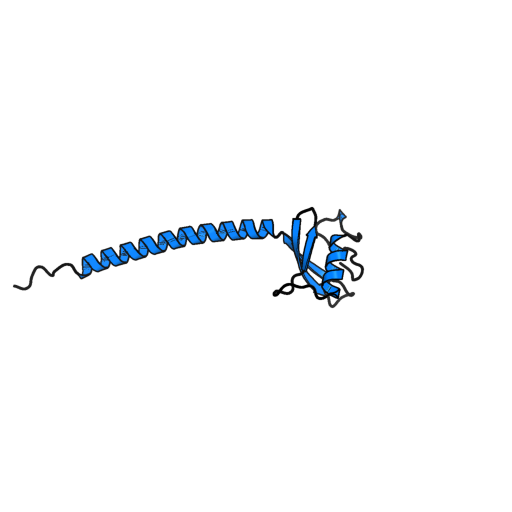2 -46.000 1.00 73.81 108 LYS A N 1
ATOM 863 C CA . LYS A 1 108 ? 29.685 -10.699 -46.480 1.00 73.81 108 LYS A CA 1
ATOM 864 C C . LYS A 1 108 ? 29.630 -11.239 -47.916 1.00 73.81 108 LYS A C 1
ATOM 866 O O . LYS A 1 108 ? 28.960 -12.251 -48.128 1.00 73.81 108 LYS A O 1
ATOM 871 N N . PRO A 1 109 ? 30.311 -10.604 -48.887 1.00 66.81 109 PRO A N 1
ATOM 872 C CA . PRO A 1 109 ? 30.327 -11.103 -50.253 1.00 66.81 109 PRO A CA 1
ATOM 873 C C . PRO A 1 109 ? 30.887 -12.529 -50.271 1.00 66.81 109 PRO A C 1
ATOM 875 O O . PRO A 1 109 ? 31.866 -12.835 -49.586 1.00 66.81 109 PRO A O 1
ATOM 878 N N . MET A 1 110 ? 30.233 -13.414 -51.025 1.00 60.59 110 MET A N 1
ATOM 879 C CA . MET A 1 110 ? 30.775 -14.733 -51.332 1.00 60.59 110 MET A CA 1
ATOM 880 C C . MET A 1 110 ? 31.972 -14.542 -52.263 1.00 60.59 110 MET A C 1
ATOM 882 O O . MET A 1 110 ? 31.825 -14.541 -53.483 1.00 60.59 110 MET A O 1
ATOM 886 N N . ASP A 1 111 ? 33.162 -14.379 -51.691 1.00 59.06 111 ASP A N 1
ATOM 887 C CA . ASP A 1 111 ? 34.406 -14.528 -52.438 1.00 59.06 111 ASP A CA 1
ATOM 888 C C . ASP A 1 111 ? 34.539 -16.000 -52.842 1.00 59.06 111 ASP A C 1
ATOM 890 O O . ASP A 1 111 ? 35.064 -16.814 -52.078 1.00 59.06 111 ASP A O 1
ATOM 894 N N . LYS A 1 112 ? 33.985 -16.320 -54.020 1.00 53.16 112 LYS A N 1
ATOM 895 C CA . LYS A 1 112 ? 34.375 -17.350 -55.006 1.00 53.16 112 LYS A CA 1
ATOM 896 C C . LYS A 1 112 ? 33.149 -17.952 -55.700 1.00 53.16 112 LYS A C 1
ATOM 898 O O . LYS A 1 112 ? 32.603 -18.963 -55.268 1.00 53.16 112 LYS A O 1
ATOM 903 N N . ILE A 1 113 ? 32.789 -17.356 -56.833 1.00 50.91 113 ILE A N 1
ATOM 904 C CA . ILE A 1 113 ? 32.277 -18.088 -57.997 1.00 50.91 113 ILE A CA 1
ATOM 905 C C . ILE A 1 113 ? 33.080 -17.589 -59.202 1.00 50.91 113 ILE A C 1
ATOM 907 O O . ILE A 1 113 ? 32.633 -16.666 -59.868 1.00 50.91 113 ILE A O 1
ATOM 911 N N . VAL A 1 114 ? 34.287 -18.134 -59.387 1.00 41.22 114 VAL A N 1
ATOM 912 C CA . VAL A 1 114 ? 34.935 -18.523 -60.659 1.00 41.22 114 VAL A CA 1
ATOM 913 C C . VAL A 1 114 ? 36.017 -19.537 -60.296 1.00 41.22 114 VAL A C 1
ATOM 915 O O . VAL A 1 114 ? 36.774 -19.252 -59.338 1.00 41.22 114 VAL A O 1
#

Radius of gyration: 27.45 Å; chains: 1; bounding box: 56×29×83 Å

Sequence (114 aa):
MDKNAKVIMSPASEYIGKTLNFTKEIIQKIQNKDFDAYGRVSYTHDGSQKLGKCINSSINDWIICSNIDVEFFKKKTDTIFYKQIILSIIFVIFASLTILLLAKKLLKPMDKIV